Protein AF-A0A2P5ECD3-F1 (afdb_monomer_lite)

Structure (mmCIF, N/CA/C/O backbone):
data_AF-A0A2P5ECD3-F1
#
_entry.id   AF-A0A2P5ECD3-F1
#
loop_
_atom_site.group_P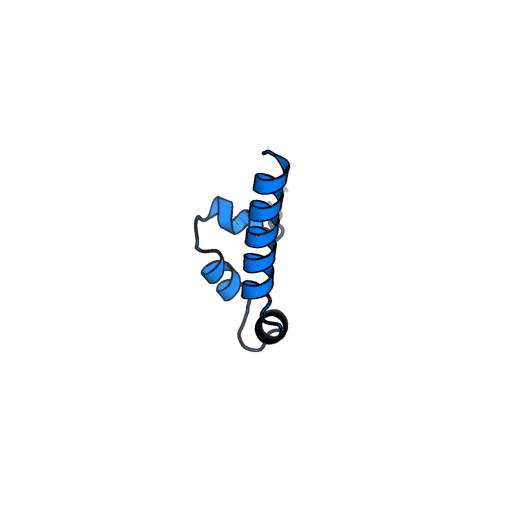DB
_atom_site.id
_atom_site.type_symbol
_atom_site.label_atom_id
_atom_site.label_alt_id
_atom_site.label_comp_id
_atom_site.label_asym_id
_atom_site.label_entity_id
_atom_site.label_seq_id
_atom_site.pdbx_PDB_ins_code
_atom_site.Cartn_x
_atom_site.Cartn_y
_atom_site.Cartn_z
_atom_site.occupancy
_atom_site.B_iso_or_equiv
_atom_site.auth_seq_id
_atom_site.auth_comp_id
_atom_site.auth_asym_id
_atom_site.auth_atom_id
_atom_site.pdbx_PDB_model_num
ATOM 1 N N . MET A 1 1 ? 22.203 34.174 -32.967 1.00 51.25 1 MET A N 1
ATOM 2 C CA . MET A 1 1 ? 22.799 33.152 -32.086 1.00 51.25 1 MET A CA 1
ATOM 3 C C . MET A 1 1 ? 22.111 33.227 -30.735 1.00 51.25 1 MET A C 1
ATOM 5 O O . MET A 1 1 ? 22.409 34.129 -29.970 1.00 51.25 1 MET A O 1
ATOM 9 N N . ALA A 1 2 ? 21.138 32.348 -30.521 1.00 45.72 2 ALA A N 1
ATOM 10 C CA . ALA A 1 2 ? 20.622 31.882 -29.234 1.00 45.72 2 ALA A CA 1
ATOM 11 C C . ALA A 1 2 ? 19.607 30.803 -29.623 1.00 45.72 2 ALA A C 1
ATOM 13 O O . ALA A 1 2 ? 18.417 31.070 -29.763 1.00 45.72 2 ALA A O 1
ATOM 14 N N . ASP A 1 3 ? 20.141 29.641 -29.999 1.00 49.47 3 ASP A N 1
ATOM 1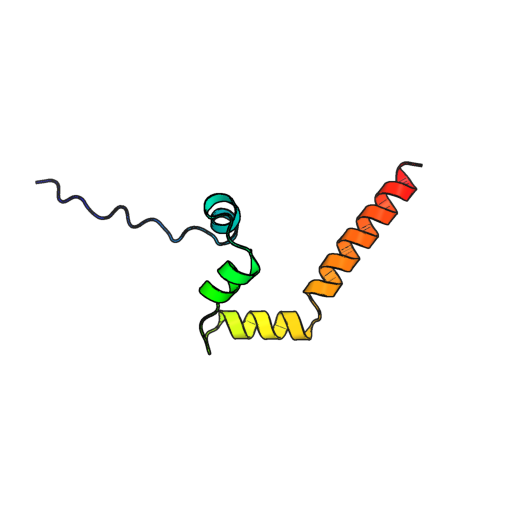5 C CA . ASP A 1 3 ? 19.349 28.430 -30.168 1.00 49.47 3 ASP A CA 1
ATOM 16 C C . ASP A 1 3 ? 18.629 28.180 -28.840 1.00 49.47 3 ASP A C 1
ATOM 18 O O . ASP A 1 3 ? 19.263 28.171 -27.780 1.00 49.47 3 ASP A O 1
ATOM 22 N N . GLY A 1 4 ? 17.299 28.131 -28.902 1.00 47.78 4 GLY A N 1
ATOM 23 C CA . GLY A 1 4 ? 16.413 27.924 -27.769 1.00 47.78 4 GLY A CA 1
ATOM 24 C C . GLY A 1 4 ? 16.573 26.498 -27.277 1.00 47.78 4 GLY A C 1
ATOM 25 O O . GLY A 1 4 ? 15.737 25.649 -27.568 1.00 47.78 4 GLY A O 1
ATOM 26 N N . GLY A 1 5 ? 17.669 26.257 -26.558 1.00 43.06 5 GLY A N 1
ATOM 27 C CA . GLY A 1 5 ? 17.975 24.988 -25.928 1.00 43.06 5 GLY A CA 1
ATOM 28 C C . GLY A 1 5 ? 16.820 24.582 -25.032 1.00 43.06 5 GLY A C 1
ATOM 29 O O . GLY A 1 5 ? 16.500 25.276 -24.066 1.00 43.06 5 GLY A O 1
ATOM 30 N N . GLU A 1 6 ? 16.193 23.476 -25.420 1.00 48.66 6 GLU A N 1
ATOM 31 C CA . GLU A 1 6 ? 15.171 22.732 -24.708 1.00 48.66 6 GLU A CA 1
ATOM 32 C C . GLU A 1 6 ? 15.242 22.955 -23.199 1.00 48.66 6 GLU A C 1
ATOM 34 O O . GLU A 1 6 ? 16.115 22.441 -22.495 1.00 48.66 6 GLU A O 1
ATOM 39 N N . GLN A 1 7 ? 14.238 23.662 -22.681 1.00 43.81 7 GLN A N 1
ATOM 40 C CA . GLN A 1 7 ? 13.782 23.469 -21.315 1.00 43.81 7 GLN A CA 1
ATOM 41 C C . GLN A 1 7 ? 13.226 22.037 -21.243 1.00 43.81 7 GLN A C 1
ATOM 43 O O . GLN A 1 7 ? 12.015 21.817 -21.238 1.00 43.81 7 GLN A O 1
ATOM 48 N N . GLN A 1 8 ? 14.103 21.034 -21.264 1.00 42.72 8 GLN A N 1
ATOM 49 C CA . GLN A 1 8 ? 13.713 19.659 -21.028 1.00 42.72 8 GLN A CA 1
ATOM 50 C C . GLN A 1 8 ? 13.338 19.576 -19.556 1.00 42.72 8 GLN A C 1
ATOM 52 O O . GLN A 1 8 ? 14.175 19.409 -18.669 1.00 42.72 8 GLN A O 1
ATOM 57 N N . ALA A 1 9 ? 12.053 19.816 -19.304 1.00 48.69 9 ALA A N 1
ATOM 58 C CA . ALA A 1 9 ? 11.436 19.686 -18.007 1.00 48.69 9 ALA A CA 1
ATOM 59 C C . ALA A 1 9 ? 11.819 18.315 -17.451 1.00 48.69 9 ALA A C 1
ATOM 61 O O . ALA A 1 9 ? 11.473 17.279 -18.023 1.00 48.69 9 ALA A O 1
ATOM 62 N N . TYR A 1 10 ? 12.567 18.317 -16.347 1.00 48.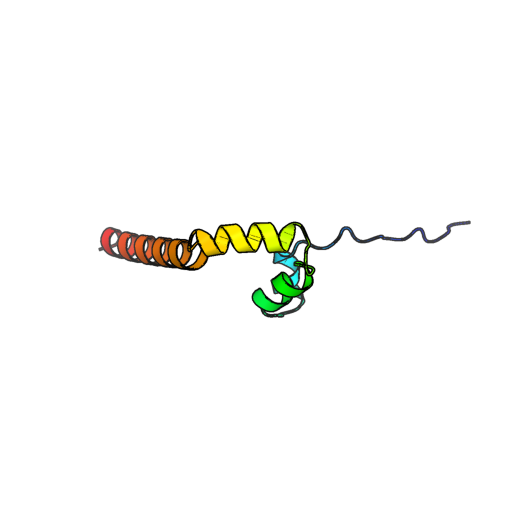81 10 TYR A N 1
ATOM 63 C CA . TYR A 1 10 ? 12.750 17.126 -15.531 1.00 48.81 10 TYR A CA 1
ATOM 64 C C . TYR A 1 10 ? 11.378 16.465 -15.348 1.00 48.81 10 TYR A C 1
ATOM 66 O O . TYR A 1 10 ? 10.421 17.182 -15.033 1.00 48.81 10 TYR A O 1
ATOM 74 N N . PRO A 1 11 ? 11.246 15.143 -15.560 1.00 56.09 11 PRO A N 1
ATOM 75 C CA . PRO A 1 11 ? 9.948 14.488 -15.512 1.00 56.09 11 PRO A CA 1
ATOM 76 C C . PRO A 1 11 ? 9.283 14.801 -14.173 1.00 56.09 11 PRO A C 1
ATOM 78 O O . PRO A 1 11 ? 9.857 14.577 -13.102 1.00 56.09 11 PRO A O 1
ATOM 81 N N . GLU A 1 12 ? 8.092 15.392 -14.234 1.00 65.12 12 GLU A N 1
ATOM 82 C CA . GLU A 1 12 ? 7.388 15.793 -13.027 1.00 65.12 12 GLU A CA 1
ATOM 83 C C . GLU A 1 12 ? 7.100 14.565 -12.155 1.00 65.12 12 GLU A C 1
ATOM 85 O O . GLU A 1 12 ? 6.680 13.511 -12.636 1.00 65.12 12 GLU A O 1
ATOM 90 N N . LYS A 1 13 ? 7.336 14.683 -10.844 1.00 78.06 13 LYS A N 1
ATOM 91 C CA . LYS A 1 13 ? 7.122 13.574 -9.904 1.00 78.06 13 LYS A CA 1
ATOM 92 C C . LYS A 1 13 ? 5.646 13.161 -9.908 1.00 78.06 13 LYS A C 1
ATOM 94 O O . LYS A 1 13 ? 4.765 14.019 -9.887 1.00 78.06 13 LYS A O 1
ATOM 99 N N . LEU A 1 14 ? 5.376 11.855 -9.813 1.00 79.38 14 LEU A N 1
ATOM 100 C CA . LEU A 1 14 ? 4.024 11.271 -9.826 1.00 79.38 14 LEU A CA 1
ATOM 101 C C . LEU A 1 14 ? 3.035 11.986 -8.883 1.00 79.38 14 LEU A C 1
ATOM 103 O O . LEU A 1 14 ? 1.897 12.237 -9.263 1.00 79.38 14 LEU A O 1
ATOM 107 N N . SER A 1 15 ? 3.488 12.374 -7.685 1.00 80.25 15 SER A N 1
ATOM 108 C CA . SER A 1 15 ? 2.684 13.123 -6.702 1.00 80.25 15 SER A CA 1
ATOM 109 C C . SER A 1 15 ? 2.222 14.494 -7.220 1.00 80.25 15 SER A C 1
ATOM 111 O O . SER A 1 15 ? 1.052 14.853 -7.089 1.00 80.25 15 SER A O 1
ATOM 113 N N . ALA A 1 16 ? 3.110 15.238 -7.887 1.00 86.00 16 ALA A N 1
ATOM 114 C CA . ALA A 1 16 ? 2.769 16.529 -8.481 1.00 86.00 16 ALA A CA 1
ATOM 115 C C . ALA A 1 16 ? 1.780 16.368 -9.647 1.00 86.00 16 ALA A C 1
ATOM 117 O O . ALA A 1 16 ? 0.876 17.188 -9.808 1.00 86.00 16 ALA A O 1
ATOM 118 N N . MET A 1 17 ? 1.894 15.276 -10.414 1.00 87.88 17 MET A N 1
ATOM 119 C CA . MET A 1 17 ? 0.973 14.988 -11.515 1.00 87.88 17 MET A CA 1
ATOM 120 C C . MET A 1 17 ? -0.457 14.719 -11.042 1.00 87.88 17 MET A C 1
ATOM 122 O O . MET A 1 17 ? -1.391 15.113 -11.739 1.00 87.88 17 MET A O 1
ATOM 126 N N . VAL A 1 18 ? -0.659 14.112 -9.865 1.00 88.75 18 VAL A N 1
ATOM 127 C CA . VAL A 1 18 ? -2.011 13.933 -9.296 1.00 88.75 18 VAL A CA 1
ATOM 128 C C . VAL A 1 18 ? -2.677 15.296 -9.096 1.00 88.75 18 VAL A C 1
ATOM 130 O O . VAL A 1 18 ? -3.798 15.504 -9.551 1.00 88.75 18 VAL A O 1
ATOM 133 N N . MET A 1 19 ? -1.965 16.241 -8.475 1.00 90.00 19 MET A N 1
ATOM 134 C CA . MET A 1 19 ? -2.498 17.574 -8.175 1.00 90.00 19 MET A CA 1
ATOM 135 C C . MET A 1 19 ? -2.768 18.395 -9.441 1.00 90.00 19 MET A C 1
ATOM 137 O O . MET A 1 19 ? -3.767 19.101 -9.515 1.00 90.00 19 MET A O 1
ATOM 141 N N . LYS A 1 20 ? -1.891 18.297 -10.445 1.00 87.81 20 LYS A N 1
ATOM 142 C CA . LYS A 1 20 ? -1.991 19.098 -11.673 1.00 87.81 20 LYS A CA 1
ATOM 143 C C . LYS A 1 20 ? -2.991 18.555 -12.684 1.00 87.81 20 LYS A C 1
ATOM 145 O O . LYS A 1 20 ? -3.677 19.327 -13.339 1.00 87.81 20 LYS A O 1
ATOM 150 N N . THR A 1 21 ? -3.033 17.236 -12.858 1.00 88.12 21 THR A N 1
ATOM 151 C CA . THR A 1 21 ? -3.854 16.617 -13.910 1.00 88.12 21 THR A CA 1
ATOM 152 C C . THR A 1 21 ? -5.250 16.245 -13.427 1.00 88.12 21 THR A C 1
ATOM 154 O O . THR A 1 21 ? -6.110 15.962 -14.256 1.00 88.12 21 THR A O 1
ATOM 157 N N . GLY A 1 22 ? -5.465 16.159 -12.108 1.00 87.81 22 GLY A N 1
ATOM 158 C CA . GLY A 1 22 ? -6.699 15.632 -11.521 1.00 87.81 22 GLY A CA 1
ATOM 159 C C . GLY A 1 22 ? -6.966 14.158 -11.852 1.00 87.81 22 GLY A C 1
ATOM 160 O O . GLY A 1 22 ? -8.005 13.620 -11.470 1.00 87.81 22 GLY A O 1
ATOM 161 N N . LYS A 1 23 ? -6.049 13.482 -12.560 1.00 89.12 23 LYS A N 1
ATOM 162 C CA . LYS A 1 23 ? -6.181 12.067 -12.902 1.00 89.12 23 LYS A CA 1
ATOM 163 C C . LYS A 1 23 ? -6.140 11.226 -11.639 1.00 89.12 23 LYS A C 1
ATOM 165 O O . LYS A 1 23 ? -5.402 11.506 -10.692 1.00 89.12 23 LYS A O 1
ATOM 170 N N . HIS A 1 24 ? -6.889 10.131 -11.668 1.00 92.31 24 HIS A N 1
ATOM 171 C CA . HIS A 1 24 ? -6.882 9.177 -10.575 1.00 92.31 24 HIS A CA 1
ATOM 172 C C . HIS A 1 24 ? -5.448 8.647 -10.340 1.00 92.31 24 HIS A C 1
ATOM 174 O O . HIS A 1 24 ? -4.788 8.245 -11.304 1.00 92.31 24 HIS A O 1
ATOM 180 N N . PRO A 1 25 ? -4.955 8.570 -9.087 1.00 90.69 25 PRO A N 1
ATOM 181 C CA . PRO A 1 25 ? -3.604 8.082 -8.798 1.00 90.69 25 PRO A CA 1
ATOM 182 C C . PRO A 1 25 ? -3.320 6.688 -9.368 1.00 90.69 25 PRO A C 1
ATOM 184 O O . PRO A 1 25 ? -2.204 6.412 -9.800 1.00 90.69 25 PRO A O 1
ATOM 187 N N . GLY A 1 26 ? -4.339 5.820 -9.421 1.00 91.19 26 GLY A N 1
ATOM 188 C CA . GLY A 1 26 ? -4.233 4.504 -10.055 1.00 91.19 26 GLY A CA 1
ATOM 189 C C . GLY A 1 26 ? -3.898 4.592 -11.545 1.00 91.19 26 GLY A C 1
ATOM 190 O O . GLY A 1 26 ? -3.009 3.889 -12.001 1.00 91.19 26 GLY A O 1
ATOM 191 N N . GLN A 1 27 ? -4.518 5.528 -12.267 1.00 90.69 27 GLN A N 1
ATOM 192 C CA . GLN A 1 27 ? -4.276 5.731 -13.695 1.00 90.69 27 GLN A CA 1
ATOM 193 C C . GLN A 1 27 ? -2.860 6.262 -13.959 1.00 90.69 27 GLN A C 1
ATOM 195 O O . GLN A 1 27 ? -2.199 5.833 -14.900 1.00 90.69 27 GLN A O 1
ATOM 200 N N . LEU A 1 28 ? -2.381 7.194 -13.132 1.00 89.25 28 LEU A N 1
ATOM 201 C CA . LEU A 1 28 ? -1.018 7.720 -13.248 1.00 89.25 28 LEU A CA 1
ATOM 202 C C . LEU A 1 28 ? 0.035 6.657 -12.898 1.00 89.25 28 LEU A C 1
ATOM 204 O O . LEU A 1 28 ? 1.079 6.587 -13.540 1.00 89.25 28 LEU A O 1
ATOM 208 N N . LYS A 1 29 ? -0.253 5.800 -11.911 1.00 88.25 29 LYS A N 1
ATOM 209 C CA . LYS A 1 29 ? 0.566 4.625 -11.586 1.00 88.25 29 LYS A CA 1
ATOM 210 C C . LYS A 1 29 ? 0.643 3.666 -12.780 1.00 88.25 29 LYS A C 1
ATOM 212 O O . LYS A 1 29 ? 1.741 3.249 -13.130 1.00 88.25 29 LYS A O 1
ATOM 217 N N . ASP A 1 30 ? -0.482 3.366 -13.429 1.00 89.19 30 ASP A N 1
ATOM 218 C CA . ASP A 1 30 ? -0.519 2.471 -14.596 1.00 89.19 30 ASP A CA 1
ATOM 219 C C . ASP A 1 30 ? 0.239 3.064 -15.800 1.00 89.19 30 ASP A C 1
ATOM 221 O O . ASP A 1 30 ? 0.908 2.339 -16.526 1.00 89.19 30 ASP A O 1
ATOM 225 N N . GLN A 1 31 ? 0.223 4.392 -15.970 1.00 87.38 31 GLN A N 1
ATOM 226 C CA . GLN A 1 31 ? 1.023 5.086 -16.994 1.00 87.38 31 GLN A CA 1
ATOM 227 C C . GLN A 1 31 ? 2.537 4.980 -16.757 1.00 87.38 31 GLN A C 1
ATOM 229 O O . GLN A 1 31 ? 3.306 5.072 -17.710 1.00 87.38 31 GLN A O 1
ATOM 234 N N . PHE A 1 32 ? 2.972 4.796 -15.506 1.00 84.19 32 PHE A N 1
ATOM 235 C CA . PHE A 1 32 ? 4.389 4.689 -15.143 1.00 84.19 32 PHE A CA 1
ATOM 236 C C . PHE A 1 32 ? 4.873 3.232 -15.048 1.00 84.19 32 PHE A C 1
ATOM 238 O O . PHE A 1 32 ? 6.067 2.955 -15.150 1.00 84.19 32 PHE A O 1
ATOM 245 N N . ALA A 1 33 ? 3.955 2.287 -14.848 1.00 89.94 33 ALA A N 1
ATOM 246 C CA . ALA A 1 33 ? 4.248 0.867 -14.717 1.00 89.94 33 ALA A CA 1
ATOM 247 C C . ALA A 1 33 ? 4.121 0.161 -16.073 1.00 89.94 33 ALA A C 1
ATOM 249 O O . ALA A 1 33 ? 3.108 -0.471 -16.370 1.00 89.94 33 ALA A O 1
ATOM 250 N N . SER A 1 34 ? 5.165 0.262 -16.899 1.00 89.56 34 SER A N 1
ATOM 251 C CA . SER A 1 34 ? 5.196 -0.426 -18.190 1.00 89.56 34 SER A CA 1
ATOM 252 C C . SER A 1 34 ? 5.098 -1.956 -18.034 1.00 89.56 34 SER A C 1
ATOM 254 O O . SER A 1 34 ? 5.638 -2.518 -17.070 1.00 89.56 34 SER A O 1
ATOM 256 N N . PRO A 1 35 ? 4.442 -2.663 -18.978 1.00 86.56 35 PRO A N 1
ATOM 257 C CA . PRO A 1 35 ? 4.408 -4.12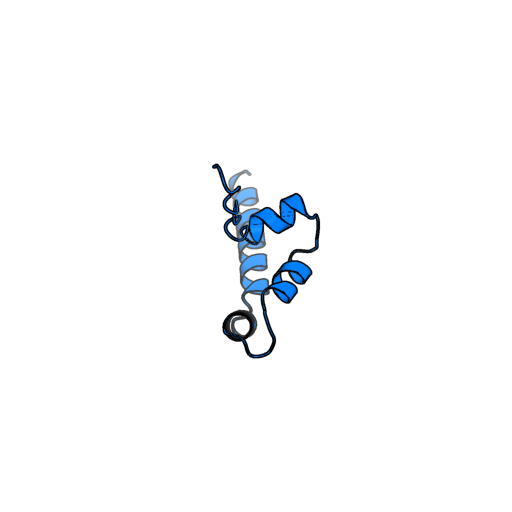4 -18.980 1.00 86.56 35 PRO A CA 1
ATOM 258 C C . PRO A 1 35 ? 5.824 -4.718 -18.974 1.00 86.56 35 PRO A C 1
ATOM 260 O O . PRO A 1 35 ? 6.660 -4.339 -19.789 1.00 86.56 35 PRO A O 1
ATOM 263 N N . GLY A 1 36 ? 6.100 -5.635 -18.042 1.00 89.56 36 GLY A N 1
ATOM 264 C CA . GLY A 1 36 ? 7.415 -6.279 -17.895 1.00 89.56 36 GLY A CA 1
ATOM 265 C C . GLY A 1 36 ? 8.538 -5.384 -17.347 1.00 89.56 36 GLY A C 1
ATOM 266 O O . GLY A 1 36 ? 9.680 -5.830 -17.268 1.00 89.56 36 GLY A O 1
ATOM 267 N N . GLY A 1 37 ? 8.244 -4.137 -16.966 1.00 93.25 37 GLY A N 1
ATOM 268 C CA . GLY A 1 37 ? 9.226 -3.204 -16.414 1.00 93.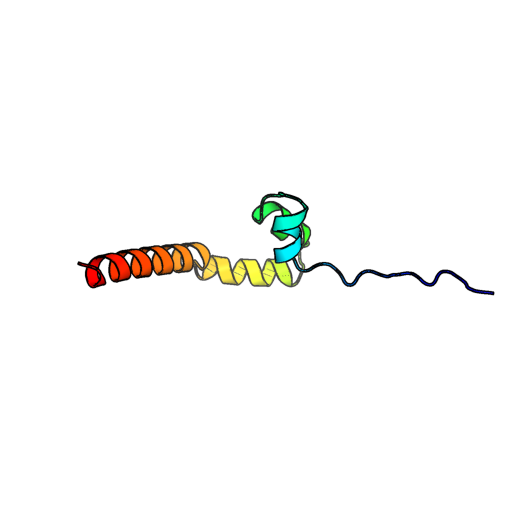25 37 GLY A CA 1
ATOM 269 C C . GLY A 1 37 ? 9.555 -3.426 -14.932 1.00 93.25 37 GLY A C 1
ATOM 270 O O . GLY A 1 37 ? 8.893 -4.170 -14.209 1.00 93.25 37 GLY A O 1
ATOM 271 N N . ILE A 1 38 ? 10.557 -2.698 -14.434 1.00 94.94 38 ILE A N 1
ATOM 272 C CA . ILE A 1 38 ? 10.984 -2.773 -13.024 1.00 94.94 38 ILE A CA 1
ATOM 273 C C . ILE A 1 38 ? 9.908 -2.266 -12.050 1.00 94.94 38 ILE A C 1
ATOM 275 O O . ILE A 1 38 ? 9.765 -2.791 -10.946 1.00 94.94 38 ILE A O 1
ATOM 279 N N . SER A 1 39 ? 9.116 -1.270 -12.461 1.00 91.88 39 SER A N 1
ATOM 280 C CA . SER A 1 39 ? 8.088 -0.668 -11.610 1.00 91.88 39 SER A CA 1
ATOM 281 C C . SER A 1 39 ? 6.920 -1.616 -11.355 1.00 91.88 39 SER A C 1
ATOM 283 O O . SER A 1 39 ? 6.450 -1.687 -10.221 1.00 91.88 39 SER A O 1
ATOM 285 N N . ILE A 1 40 ? 6.470 -2.375 -12.363 1.00 94.12 40 ILE A N 1
ATOM 286 C CA . ILE A 1 40 ? 5.365 -3.327 -12.180 1.00 94.12 40 ILE A CA 1
ATOM 287 C C . ILE A 1 40 ? 5.787 -4.520 -11.314 1.00 94.12 40 ILE A C 1
ATOM 289 O O . ILE A 1 40 ? 4.998 -4.965 -10.485 1.00 94.12 40 ILE A O 1
ATOM 293 N N . SER A 1 41 ? 7.044 -4.964 -11.409 1.00 95.75 41 SER A N 1
ATOM 294 C CA . SER A 1 41 ? 7.609 -5.982 -10.511 1.00 95.75 41 SER A CA 1
ATOM 295 C C . SER A 1 41 ? 7.660 -5.499 -9.058 1.00 95.75 41 SER A C 1
ATOM 297 O O . SER A 1 41 ? 7.272 -6.227 -8.148 1.00 95.75 41 SER A O 1
ATOM 299 N N . GLY A 1 42 ? 8.064 -4.245 -8.829 1.00 95.00 42 GLY A N 1
ATOM 300 C CA . GLY A 1 42 ? 8.027 -3.642 -7.494 1.00 95.00 42 GLY A CA 1
ATOM 301 C C . GLY A 1 42 ? 6.604 -3.523 -6.939 1.00 95.00 42 GLY A C 1
ATOM 302 O O . GLY A 1 42 ? 6.354 -3.892 -5.794 1.00 95.00 42 GLY A O 1
ATOM 303 N N . ILE A 1 43 ? 5.651 -3.067 -7.760 1.00 94.50 43 ILE A N 1
ATOM 304 C CA . ILE A 1 43 ? 4.229 -3.012 -7.384 1.00 94.50 43 ILE A CA 1
ATOM 305 C C . ILE A 1 43 ? 3.710 -4.414 -7.046 1.00 94.50 43 ILE A C 1
ATOM 307 O O . ILE A 1 43 ? 3.028 -4.574 -6.040 1.00 94.50 43 ILE A O 1
ATOM 311 N N . HIS A 1 44 ? 4.063 -5.431 -7.832 1.00 95.75 44 HIS A N 1
ATOM 312 C CA . HIS A 1 44 ? 3.655 -6.811 -7.579 1.00 95.75 44 HIS A CA 1
ATOM 313 C C . HIS A 1 44 ? 4.095 -7.312 -6.195 1.00 95.75 44 HIS A C 1
ATOM 315 O O . HIS A 1 44 ? 3.277 -7.865 -5.460 1.00 95.75 44 HIS A O 1
ATOM 321 N N . GLU A 1 45 ? 5.346 -7.070 -5.799 1.00 97.69 45 GLU A N 1
ATOM 322 C CA . GLU A 1 45 ? 5.828 -7.450 -4.464 1.00 97.69 45 GLU A CA 1
ATOM 323 C C . GLU A 1 45 ? 5.120 -6.675 -3.339 1.00 97.69 45 GLU A C 1
ATOM 325 O O . GLU A 1 45 ? 4.785 -7.257 -2.305 1.00 97.69 45 GLU A O 1
ATOM 330 N N . LEU A 1 46 ? 4.805 -5.391 -3.545 1.00 96.94 46 LEU A N 1
ATOM 331 C CA . LEU A 1 46 ? 4.005 -4.617 -2.586 1.00 96.94 46 LEU A CA 1
ATOM 332 C C . LEU A 1 46 ? 2.589 -5.192 -2.417 1.00 96.94 46 LEU A C 1
ATOM 334 O O . LEU A 1 46 ? 2.080 -5.263 -1.295 1.00 96.94 46 LEU A O 1
ATOM 338 N N . GLU A 1 47 ? 1.952 -5.624 -3.507 1.00 96.44 47 GLU A N 1
ATOM 339 C CA . GLU A 1 47 ? 0.623 -6.240 -3.452 1.00 96.44 47 GLU A CA 1
ATOM 340 C C . GLU A 1 47 ? 0.662 -7.628 -2.791 1.00 96.44 47 GLU A C 1
ATOM 342 O O . GLU A 1 47 ? -0.216 -7.933 -1.981 1.00 96.44 47 GLU A O 1
ATOM 347 N N . LYS A 1 48 ? 1.710 -8.435 -3.022 1.00 98.00 48 LYS A N 1
ATOM 348 C CA . LYS A 1 48 ? 1.928 -9.701 -2.290 1.00 98.00 48 LYS A CA 1
ATOM 349 C C . LYS A 1 48 ? 2.009 -9.489 -0.777 1.00 98.00 48 LYS A C 1
ATOM 351 O O . LYS A 1 48 ? 1.527 -10.323 -0.016 1.00 98.00 48 LYS A O 1
ATOM 356 N N . GLY A 1 49 ? 2.582 -8.366 -0.346 1.00 97.75 49 GLY A N 1
ATOM 357 C CA . GLY A 1 49 ? 2.653 -7.959 1.059 1.00 97.75 49 GLY A CA 1
ATOM 358 C C . GLY A 1 49 ? 1.388 -7.287 1.610 1.00 97.75 49 GLY A C 1
ATOM 359 O O . GLY A 1 49 ? 1.432 -6.743 2.714 1.00 97.75 49 GLY A O 1
ATOM 360 N N . ALA A 1 50 ? 0.282 -7.259 0.857 1.00 97.44 50 ALA A N 1
ATOM 361 C CA . ALA A 1 50 ? -0.960 -6.572 1.223 1.00 97.44 50 ALA A CA 1
ATOM 362 C C . ALA A 1 50 ? -0.756 -5.089 1.610 1.00 97.44 50 ALA A C 1
ATOM 364 O O . ALA A 1 50 ? -1.479 -4.545 2.453 1.00 97.44 50 ALA A O 1
ATOM 365 N N . PHE A 1 51 ? 0.223 -4.414 0.995 1.00 97.88 51 PHE A N 1
ATOM 366 C CA . PHE A 1 51 ? 0.670 -3.071 1.384 1.00 97.88 51 PHE A CA 1
ATOM 367 C C . PHE A 1 51 ? -0.477 -2.057 1.494 1.00 97.88 51 PHE A C 1
ATOM 369 O O . PHE A 1 51 ? -0.560 -1.301 2.466 1.00 97.88 51 PHE A O 1
ATOM 376 N N . ARG A 1 52 ? -1.405 -2.074 0.529 1.00 95.81 52 ARG A N 1
ATOM 377 C CA . ARG A 1 52 ? -2.561 -1.165 0.504 1.00 95.81 52 ARG A CA 1
ATOM 378 C C . ARG A 1 52 ? -3.451 -1.345 1.734 1.00 95.81 52 ARG A C 1
ATOM 380 O O . ARG A 1 52 ? -3.794 -0.358 2.382 1.00 95.81 52 ARG A O 1
ATOM 387 N N . ALA A 1 53 ? -3.785 -2.590 2.071 1.00 97.94 53 ALA A N 1
ATOM 388 C CA . ALA A 1 53 ? -4.618 -2.907 3.227 1.00 97.94 53 ALA A CA 1
ATOM 389 C C . ALA A 1 53 ? -3.912 -2.528 4.536 1.00 97.94 53 ALA A C 1
ATOM 391 O O . ALA A 1 53 ? -4.509 -1.888 5.402 1.00 97.94 53 ALA A O 1
ATOM 392 N N . SER A 1 54 ? -2.622 -2.848 4.649 1.00 98.44 54 SER A N 1
ATOM 393 C CA . SER A 1 54 ? -1.800 -2.505 5.813 1.00 98.44 54 SER A CA 1
ATOM 394 C C . SER A 1 54 ? -1.756 -0.998 6.060 1.00 98.44 54 SER A C 1
ATOM 396 O O . SER A 1 54 ? -1.980 -0.551 7.185 1.00 98.44 54 SER A O 1
ATOM 398 N N . MET A 1 55 ? -1.547 -0.197 5.013 1.00 98.25 55 MET A N 1
ATOM 399 C CA . MET A 1 55 ? -1.516 1.260 5.137 1.00 98.25 55 MET A CA 1
ATOM 400 C C . MET A 1 55 ? -2.882 1.844 5.523 1.00 98.25 55 MET A C 1
ATOM 402 O O . MET A 1 55 ? -2.951 2.695 6.408 1.00 98.25 55 MET A O 1
ATOM 406 N N . MET A 1 56 ? -3.977 1.358 4.927 1.00 98.06 56 MET A N 1
ATOM 407 C CA . MET A 1 56 ? -5.334 1.771 5.315 1.00 98.06 56 MET A CA 1
ATOM 408 C C . MET A 1 56 ? -5.608 1.467 6.792 1.00 98.06 56 MET A C 1
ATOM 410 O O . MET A 1 56 ? -6.052 2.341 7.540 1.00 98.06 56 MET A O 1
ATOM 414 N N . ASN A 1 57 ? -5.280 0.253 7.234 1.00 98.44 57 ASN A N 1
ATOM 415 C CA . ASN A 1 57 ? -5.464 -0.172 8.619 1.00 98.44 57 ASN A CA 1
ATOM 416 C C . ASN A 1 57 ? -4.620 0.654 9.596 1.00 98.44 57 ASN A C 1
ATOM 418 O O . ASN A 1 57 ? -5.109 1.008 10.671 1.00 98.44 57 ASN A O 1
ATOM 422 N N . ALA A 1 58 ? -3.386 1.000 9.222 1.00 98.50 58 ALA A N 1
ATOM 423 C CA . ALA A 1 58 ? -2.514 1.844 10.032 1.00 98.50 58 ALA A CA 1
ATOM 424 C C . ALA A 1 58 ? -3.136 3.226 10.277 1.00 98.50 58 ALA A C 1
ATOM 426 O O . ALA A 1 58 ? -3.226 3.655 11.428 1.00 98.50 58 ALA A O 1
ATOM 427 N N . ILE A 1 59 ? -3.641 3.882 9.227 1.00 98.38 59 ILE A N 1
ATOM 428 C CA . ILE A 1 59 ? -4.305 5.187 9.354 1.00 98.38 59 ILE A CA 1
ATOM 429 C C . ILE A 1 59 ? -5.573 5.077 10.203 1.00 98.38 59 ILE A C 1
ATOM 431 O O . ILE A 1 59 ? -5.743 5.850 11.142 1.00 98.38 59 ILE A O 1
ATOM 435 N N . ILE A 1 60 ? -6.423 4.076 9.954 1.00 98.38 60 ILE A N 1
ATOM 436 C CA . ILE A 1 60 ? -7.640 3.851 10.750 1.00 98.38 60 ILE A CA 1
ATOM 437 C C . ILE A 1 60 ? -7.297 3.658 12.235 1.00 98.38 60 ILE A C 1
ATOM 439 O O . ILE A 1 60 ? -7.957 4.225 13.109 1.00 98.38 60 ILE A O 1
ATOM 443 N N . SER A 1 61 ? -6.271 2.860 12.535 1.00 98.31 61 SER A N 1
ATOM 444 C CA . SER A 1 61 ? -5.807 2.615 13.902 1.00 98.31 61 SER A CA 1
ATOM 445 C C . SER A 1 61 ? -5.280 3.895 14.559 1.00 98.31 61 SER A C 1
ATOM 447 O O . SER A 1 61 ? -5.677 4.221 15.681 1.00 98.31 61 SER A O 1
ATOM 449 N N . ALA A 1 62 ? -4.462 4.669 13.839 1.00 97.94 62 ALA A N 1
ATOM 450 C CA . ALA A 1 62 ? -3.926 5.943 14.309 1.00 97.94 62 ALA A CA 1
ATOM 451 C C . ALA A 1 62 ? -5.042 6.958 14.607 1.00 97.94 62 ALA A C 1
ATOM 453 O O . ALA A 1 62 ? -5.059 7.546 15.689 1.00 97.94 62 ALA A O 1
ATOM 454 N N . THR A 1 63 ? -6.025 7.102 13.713 1.00 97.94 63 THR A N 1
ATOM 455 C CA . THR A 1 63 ? -7.194 7.971 13.923 1.00 97.94 63 THR A CA 1
ATOM 456 C C . THR A 1 63 ? -7.998 7.539 15.150 1.00 97.94 63 THR A C 1
ATOM 458 O O . THR A 1 63 ? -8.318 8.369 16.002 1.00 97.94 63 THR A O 1
ATOM 461 N N . LYS A 1 64 ? -8.268 6.235 15.307 1.00 97.81 64 LYS A N 1
ATOM 462 C CA . LYS A 1 64 ? -8.962 5.697 16.491 1.00 97.81 64 LYS A CA 1
ATOM 463 C C . LYS A 1 64 ? -8.192 5.978 17.781 1.00 97.81 64 LYS A C 1
ATOM 465 O O . LYS A 1 64 ? -8.805 6.308 18.794 1.00 97.81 64 LYS A O 1
ATOM 470 N N . ARG A 1 65 ? -6.862 5.843 17.768 1.00 97.38 65 ARG A N 1
ATOM 471 C CA . ARG A 1 65 ? -6.015 6.138 18.933 1.00 97.38 65 ARG A CA 1
ATOM 472 C C . ARG A 1 65 ? -6.021 7.625 19.268 1.00 97.38 65 ARG A C 1
ATOM 474 O O . ARG A 1 65 ? -6.167 7.953 20.440 1.00 97.38 65 ARG A O 1
ATOM 481 N N . SER A 1 66 ? -5.901 8.492 18.266 1.00 97.19 66 SER A N 1
ATOM 482 C CA . SER A 1 66 ? -5.956 9.946 18.441 1.00 97.19 66 SER A CA 1
ATOM 483 C C . SER A 1 66 ? -7.272 10.381 19.089 1.00 97.19 66 SER A C 1
ATOM 485 O O . SER A 1 66 ? -7.240 11.102 20.080 1.00 97.19 66 SER A O 1
ATOM 487 N N . HIS A 1 67 ? -8.411 9.855 18.627 1.00 95.69 67 HIS A N 1
ATOM 488 C CA . HIS A 1 67 ? -9.710 10.179 19.223 1.00 95.69 67 HIS A CA 1
ATOM 489 C C . HIS A 1 67 ? -9.820 9.731 20.689 1.00 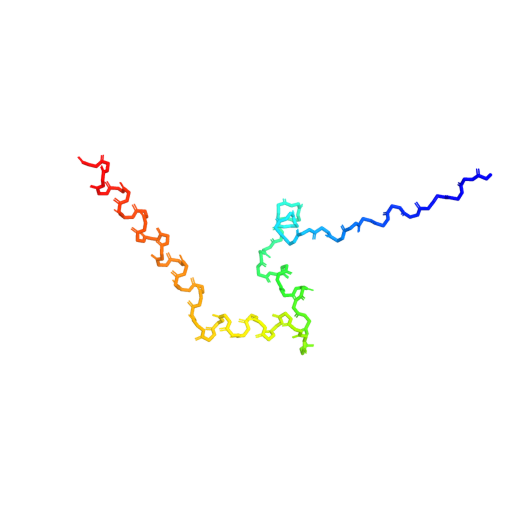95.69 67 HIS A C 1
ATOM 491 O O . HIS A 1 67 ? -10.308 10.484 21.520 1.00 95.69 67 HIS A O 1
ATOM 497 N N . LYS A 1 68 ? -9.306 8.540 21.028 1.00 95.50 68 LYS A N 1
ATOM 498 C CA . LYS A 1 68 ? -9.283 8.033 22.414 1.00 95.50 68 LYS A CA 1
ATOM 499 C C . LYS A 1 68 ? -8.371 8.823 23.357 1.00 95.50 68 LYS A C 1
ATOM 501 O O . LYS A 1 68 ? -8.543 8.709 24.557 1.00 95.50 68 LYS A O 1
ATOM 506 N N . LEU A 1 69 ? -7.352 9.506 22.832 1.00 94.56 69 LEU A N 1
ATOM 507 C CA . LEU A 1 69 ? -6.424 10.322 23.624 1.00 94.56 69 LEU A CA 1
ATOM 508 C C . LEU A 1 69 ? -6.913 11.762 23.819 1.00 94.56 69 LEU A C 1
ATOM 510 O O . LEU A 1 69 ? -6.413 12.446 24.702 1.00 94.56 69 LEU A O 1
ATOM 514 N N . GLY A 1 70 ? -7.819 12.230 22.957 1.00 82.31 70 GLY A N 1
ATOM 515 C CA . GLY A 1 70 ? -8.438 13.553 23.055 1.00 82.31 70 GLY A CA 1
ATOM 516 C C . GLY A 1 70 ? -9.761 13.575 23.827 1.00 82.31 70 GLY A C 1
ATOM 517 O O . GLY A 1 70 ? -10.367 14.640 23.911 1.00 82.31 70 GLY A O 1
ATOM 518 N N . GLN A 1 71 ? -10.213 12.421 24.332 1.00 61.44 71 GLN A N 1
ATOM 519 C CA . GLN A 1 71 ? -11.244 12.298 25.370 1.00 61.44 71 GLN A CA 1
ATOM 520 C C . GLN A 1 71 ? -10.561 12.238 26.734 1.00 61.44 71 GLN A C 1
ATOM 522 O O . GLN A 1 71 ? -11.106 12.847 27.677 1.00 61.44 71 GLN A O 1
#

Secondary structure (DSSP, 8-state):
----------PPPHHHHHHHH---HHHHHHHHS-TTSHHHHHHHHHHHTTHHHHHHHHHHHHHHHHHHH--

Radius of gyration: 19.21 Å; chains: 1; bounding box: 34×43×58 Å

pLDDT: mean 84.91, std 17.37, range [42.72, 98.5]

Foldseek 3Di:
DCPPPDPPPDPDDLVVCCVVVVDDSVVSLVVVDDVPDPSVVVVVVCVVVVVVVVVVVVVVVVVVVVVVVVD

InterPro domains:
  IPR008927 6-phosphogluconate dehydrogenase-like, C-terminal domain superfamily [SSF48179] (15-70)
  IPR029036 Pyrroline-5-carboxylate reductase, dimerisation domain [PF14748] (16-69)

Sequence (71 aa):
MADGGEQQAYPEKLSAMVMKTGKHPGQLKDQFASPGGISISGIHELEKGAFRASMMNAIISATKRSHKLGQ

Organism: Trema orientale (NCBI:txid63057)